Protein 1NG6 (pdb70)

Radius of gyration: 17.55 Å; Cα contacts (8 Å, |Δi|>4): 134; chains: 1; bounding box: 52×38×40 Å

Organism: Bacillus subtilis (strain 168) (NCBI:txid224308)

Secondary structure (DSSP, 8-state):
--HHHHHHHHHHHHHHTT-HHHHHHHHHHHHHHHHHHHHTTSS---HHHHHHHHHHHHHHHHHHHHHHHHHT-HHHHHHHHHHHHHHGGGSPPPPPHHHHHHHHHHHHHHTT--SGGGHHHHHHHHHHHHTTTS-HHHHHHHHHHH--

Nearest PDB structures (foldseek):
  1ng6-assembly1_A  TM=1.007E+00  e=1.333E-20  Bacillus subtilis
  8xjg-assembly1_A  TM=6.467E-01  e=3.687E-09  Vibrio parahaemolyticus
  8xje-assembly1_A  TM=7.360E-01  e=7.568E-08  Campylobacter jejuni
  8xje-assembly3_C  TM=7.865E-01  e=1.072E-06  Campylobacter jejuni
  8xje-assembly4_D  TM=7.439E-01  e=1.920E-06  Campylobacter jejuni

InterPro domains:
  IPR003789 Aspartyl/glutamyl-tRNA amidotransferase subunit B-like [SSF89095] (1-147)
  IPR019004 Uncharacterised protein YqeY/Aim41 [PF09424] (5-147)
  IPR019004 Uncharacterised protein YqeY/Aim41 [PTHR28055] (1-148)
  IPR023168 Aspartyl/glutamyl-tRNA(Asn/Gln) amidotransferase, C-terminal, domain 2 [G3DSA:1.10.10.410] (92-148)
  IPR042184 YqeY/Aim41, N-terminal domain [G3DSA:1.10.1510.10] (1-91)

Foldseek 3Di:
DDPLVVLVVVLVVCVVVVVVLLNVLSVVLSVQQVVVCVVVVHDGDDVLVSLQSLQVSLVVLVVVLVVVVVVVVVVVNVSSVVSNVNSVVSFDAADDLVRLLVLLVVLCVVVVAAACVCLVVSCVRRCVVCRSRHHPVSNSVSNNVRHD

Structure (mmCIF, N/CA/C/O backbone):
data_1NG6
#
_entry.id   1NG6
#
_cell.length_a   35.463
_cell.length_b   45.820
_cell.length_c   44.361
_cell.angle_alpha   90.00
_cell.angle_beta   101.85
_cell.angle_gamma   90.00
#
_symmetry.space_group_name_H-M   'P 1 21 1'
#
loop_
_entity.id
_entity.type
_entity.pdbx_description
1 polymer 'Hypothetical protein yqeY'
2 water water
#
loop_
_atom_site.group_PDB
_atom_site.id
_atom_site.type_symbol
_atom_site.label_atom_id
_atom_site.label_alt_id
_atom_site.label_comp_id
_atom_site.label_asym_id
_atom_site.label_entity_id
_atom_site.label_seq_id
_atom_site.pdbx_PDB_ins_code
_atom_site.Cartn_x
_atom_site.Cartn_y
_atom_site.Cartn_z
_atom_site.occupancy
_atom_site.B_iso_or_equiv
_atom_site.auth_seq_id
_atom_site.auth_comp_id
_atom_site.auth_asym_id
_atom_site.auth_atom_id
_atom_site.pdbx_PDB_model_num
ATOM 1 N N . MET A 1 1 ? 15.141 9.887 -2.574 1.00 19.72 1 MET A N 1
ATOM 2 C CA . MET A 1 1 ? 14.987 10.848 -1.443 1.00 19.34 1 MET A CA 1
ATOM 3 C C . MET A 1 1 ? 16.185 10.754 -0.489 1.00 16.91 1 MET A C 1
ATOM 4 O O . MET A 1 1 ? 16.551 9.663 -0.052 1.00 16.30 1 MET A O 1
ATOM 9 N N . SER A 1 2 ? 16.795 11.899 -0.183 1.00 15.88 2 SER A N 1
ATOM 10 C CA . SER A 1 2 ? 17.957 11.943 0.707 1.00 14.23 2 SER A CA 1
ATOM 11 C C . SER A 1 2 ? 17.560 11.652 2.154 1.00 13.68 2 SER A C 1
ATOM 12 O O . SER A 1 2 ? 16.377 11.666 2.495 1.00 12.42 2 SER A O 1
ATOM 15 N N . LEU A 1 3 ? 18.552 11.388 3.001 1.00 12.90 3 LEU A N 1
ATOM 16 C CA . LEU A 1 3 ? 18.294 11.101 4.411 1.00 11.17 3 LEU A CA 1
ATOM 17 C C . LEU A 1 3 ? 17.578 12.278 5.083 1.00 11.34 3 LEU A C 1
ATOM 18 O O . LEU A 1 3 ? 16.622 12.084 5.838 1.00 11.12 3 LEU A O 1
ATOM 23 N N . LEU A 1 4 ? 18.033 13.495 4.798 1.00 11.14 4 LEU A N 1
ATOM 24 C CA . LEU A 1 4 ? 17.420 14.685 5.374 1.00 10.77 4 LEU A CA 1
ATOM 25 C C . LEU A 1 4 ? 15.991 14.881 4.866 1.00 12.48 4 LEU A C 1
ATOM 26 O O . LEU A 1 4 ? 15.114 15.284 5.626 1.00 10.73 4 LEU A O 1
ATOM 31 N N . GLU A 1 5 ? 15.749 14.591 3.589 1.00 12.65 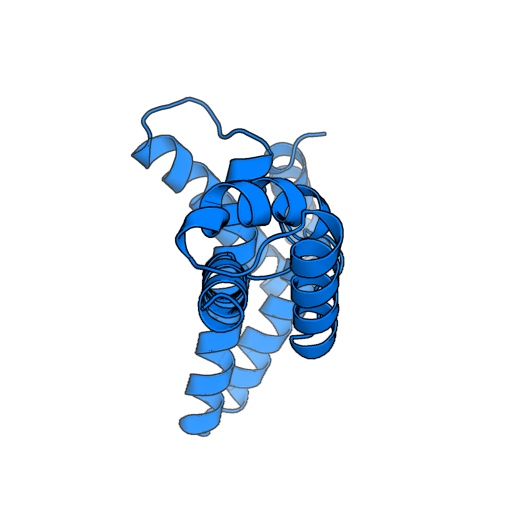5 GLU A N 1
ATOM 32 C CA . GLU A 1 5 ? 14.398 14.733 3.046 1.00 14.74 5 GLU A CA 1
ATOM 33 C C . GLU A 1 5 ? 13.499 13.705 3.723 1.00 14.23 5 GLU A C 1
ATOM 34 O O . GLU A 1 5 ? 12.338 13.978 4.021 1.00 14.60 5 GLU A O 1
ATOM 40 N N . ARG A 1 6 ? 14.053 12.523 3.973 1.00 13.77 6 ARG A N 1
ATOM 41 C CA . ARG A 1 6 ? 13.325 11.438 4.629 1.00 13.48 6 ARG A CA 1
ATOM 42 C C . ARG A 1 6 ? 12.954 11.821 6.067 1.00 11.98 6 ARG A C 1
ATOM 43 O O . ARG A 1 6 ? 11.815 11.638 6.498 1.00 10.76 6 ARG A O 1
ATOM 51 N N . LEU A 1 7 ? 13.927 12.354 6.802 1.00 10.18 7 LEU A N 1
ATOM 52 C CA . LEU A 1 7 ? 13.706 12.774 8.181 1.00 10.14 7 LEU A CA 1
ATOM 53 C C . LEU A 1 7 ? 12.681 13.906 8.243 1.00 10.78 7 LEU A C 1
ATOM 54 O O . LEU A 1 7 ? 11.817 13.909 9.117 1.00 11.78 7 LEU A O 1
ATOM 59 N N . ASN A 1 8 ? 12.770 14.866 7.321 1.00 10.73 8 ASN A N 1
ATOM 60 C CA . ASN A 1 8 ? 11.806 15.968 7.313 1.00 12.61 8 ASN A CA 1
ATOM 61 C C . ASN A 1 8 ? 10.397 15.442 7.051 1.00 12.65 8 ASN A C 1
ATOM 62 O O . ASN A 1 8 ? 9.427 15.879 7.684 1.00 11.79 8 ASN A O 1
ATOM 67 N N . GLN A 1 9 ? 10.286 14.500 6.118 1.00 12.76 9 GLN A N 1
ATOM 68 C CA . GLN A 1 9 ? 8.993 13.913 5.792 1.00 13.88 9 GLN A CA 1
ATOM 69 C C . GLN A 1 9 ? 8.427 13.186 7.007 1.00 13.16 9 GLN A C 1
ATOM 70 O O . GLN A 1 9 ? 7.240 13.306 7.321 1.00 13.13 9 GLN A O 1
ATOM 76 N N . ASP A 1 10 ? 9.278 12.428 7.692 1.00 12.20 10 ASP A N 1
ATOM 77 C CA . ASP A 1 10 ? 8.836 11.695 8.866 1.00 12.49 10 ASP A CA 1
ATOM 78 C C . ASP A 1 10 ? 8.471 12.633 10.017 1.00 13.06 10 ASP A C 1
ATOM 79 O O . ASP A 1 10 ? 7.546 12.346 10.782 1.00 13.10 10 ASP A O 1
ATOM 84 N N . MET A 1 11 ? 9.187 13.751 10.140 1.00 11.84 11 MET A N 1
ATOM 85 C CA . MET A 1 11 ? 8.881 14.726 11.188 1.00 12.05 11 MET A CA 1
ATOM 86 C C . MET A 1 11 ? 7.405 15.124 11.045 1.00 11.90 11 MET A C 1
ATOM 87 O O . MET A 1 11 ? 6.656 15.139 12.023 1.00 10.94 11 MET A O 1
ATOM 92 N N . LYS A 1 12 ? 6.992 15.435 9.820 1.00 12.31 12 LYS A N 1
ATOM 93 C CA . LYS A 1 12 ? 5.608 15.824 9.567 1.00 13.18 12 LYS A CA 1
ATOM 94 C C . LYS A 1 12 ? 4.637 14.686 9.858 1.00 14.39 12 LYS A C 1
ATOM 95 O O . LYS A 1 12 ? 3.575 14.898 10.458 1.00 15.10 12 LYS A O 1
ATOM 101 N N . LEU A 1 13 ? 4.998 13.479 9.436 1.00 12.49 13 LEU A N 1
ATOM 102 C CA . LEU A 1 13 ? 4.149 12.320 9.654 1.00 14.69 13 LEU A CA 1
ATOM 103 C C . LEU A 1 13 ? 3.923 12.059 11.143 1.00 15.16 13 LEU A C 1
ATOM 104 O O . LEU A 1 13 ? 2.800 11.795 11.572 1.00 15.49 13 LEU A O 1
ATOM 109 N N . TYR A 1 14 ? 4.987 12.137 11.935 1.00 14.45 14 TYR A N 1
ATOM 110 C CA . TYR A 1 14 ? 4.864 11.887 13.361 1.00 15.65 14 TYR A CA 1
ATOM 111 C C . TYR A 1 14 ? 4.197 13.031 14.116 1.00 16.00 14 TYR A C 1
ATOM 112 O O . TYR A 1 14 ? 3.660 12.832 15.206 1.00 16.35 14 TYR A O 1
ATOM 121 N N . MET A 1 15 ? 4.228 14.227 13.539 1.00 14.46 15 MET A N 1
ATOM 122 C CA . MET A 1 15 ? 3.568 15.373 14.155 1.00 15.07 15 MET A CA 1
ATOM 123 C C . MET A 1 15 ? 2.067 15.167 13.925 1.00 16.81 15 MET A C 1
ATOM 124 O O . MET A 1 15 ? 1.242 15.402 14.811 1.00 17.21 15 MET A O 1
ATOM 129 N N . LYS A 1 16 ? 1.731 14.711 12.720 1.00 17.72 16 LYS A N 1
ATOM 130 C CA . LYS A 1 16 ? 0.344 14.468 12.333 1.00 19.70 16 LYS A CA 1
ATOM 131 C C . LYS A 1 16 ? -0.255 13.288 13.082 1.00 19.85 16 LYS A C 1
ATOM 132 O O . 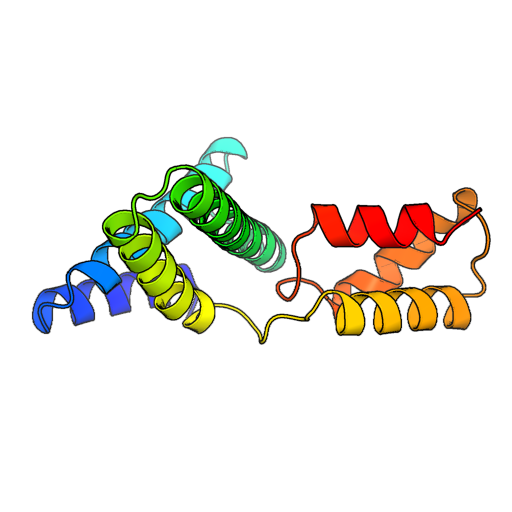LYS A 1 16 ? -1.368 13.382 13.610 1.00 20.18 16 LYS A O 1
ATOM 138 N N . ASN A 1 17 ? 0.479 12.177 13.125 1.00 18.97 17 ASN A N 1
ATOM 139 C CA . ASN A 1 17 ? -0.004 10.975 13.805 1.00 19.56 17 ASN A CA 1
ATOM 140 C C . ASN A 1 17 ? 0.276 10.958 15.302 1.00 19.00 17 ASN A C 1
ATOM 141 O O . ASN A 1 17 ? 0.054 9.950 15.973 1.00 18.87 17 ASN A O 1
ATOM 146 N N . ARG A 1 18 ? 0.770 12.079 15.815 1.00 18.95 18 ARG A N 1
ATOM 147 C CA . ARG A 1 18 ? 1.048 12.227 17.238 1.00 20.70 18 ARG A CA 1
ATOM 148 C C . ARG A 1 18 ? 1.965 11.165 17.848 1.00 21.91 18 ARG 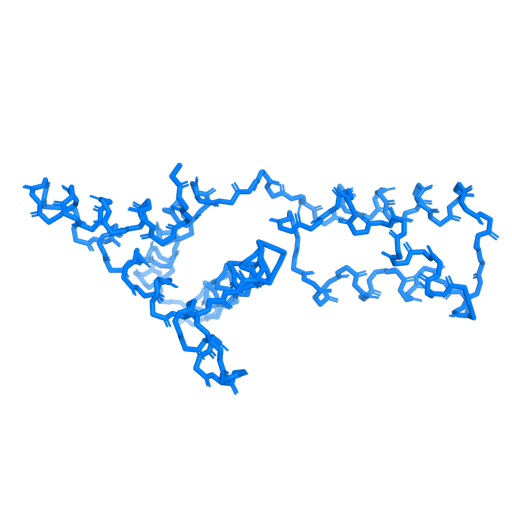A C 1
ATOM 149 O O . ARG A 1 18 ? 1.647 10.575 18.884 1.00 21.62 18 ARG A O 1
ATOM 157 N N . GLU A 1 19 ? 3.102 10.931 17.200 1.00 21.36 19 GLU A N 1
ATOM 158 C CA . GLU A 1 19 ? 4.089 9.970 17.687 1.00 20.46 19 GLU A CA 1
ATOM 159 C C . GLU A 1 19 ? 5.222 10.807 18.281 1.00 18.95 19 GLU A C 1
ATOM 160 O O . GLU A 1 19 ? 6.256 11.011 17.644 1.00 17.49 19 GLU A O 1
ATOM 166 N N . LYS A 1 20 ? 5.013 11.297 19.499 1.00 18.06 20 LYS A N 1
ATOM 167 C CA . LYS A 1 20 ? 5.991 12.144 20.176 1.00 19.48 20 LYS A CA 1
ATOM 168 C C . LYS A 1 20 ? 7.399 11.556 20.308 1.00 18.83 20 LYS A C 1
ATOM 169 O O . LYS A 1 20 ? 8.380 12.232 19.995 1.00 17.40 20 LYS A O 1
ATOM 175 N N . ASP A 1 21 ? 7.508 10.312 20.767 1.00 18.09 21 ASP A N 1
ATOM 176 C CA . ASP A 1 21 ? 8.824 9.687 20.925 1.00 18.24 21 ASP A CA 1
ATOM 177 C C . ASP A 1 21 ? 9.560 9.599 19.594 1.00 17.48 21 ASP A C 1
ATOM 178 O O . ASP A 1 21 ? 10.772 9.842 19.524 1.00 15.26 21 ASP A O 1
ATOM 183 N N . LYS A 1 22 ? 8.828 9.242 18.540 1.00 16.41 22 LYS A N 1
ATOM 184 C CA . LYS A 1 22 ? 9.421 9.116 17.213 1.00 15.41 22 LYS A CA 1
ATOM 185 C C . LYS A 1 22 ? 9.876 10.466 16.691 1.00 14.24 22 LYS A C 1
ATOM 186 O O . LYS A 1 22 ? 10.957 10.591 16.118 1.00 13.51 22 LYS A O 1
ATOM 192 N N . LEU A 1 23 ? 9.039 11.477 16.894 1.00 14.00 23 LEU A N 1
ATOM 193 C CA . LEU A 1 23 ? 9.347 12.829 16.452 1.00 12.94 23 LEU A CA 1
ATOM 194 C C . LEU A 1 23 ? 10.630 13.359 17.095 1.00 12.28 23 LEU A C 1
ATOM 195 O O . LEU A 1 23 ? 11.481 13.932 16.418 1.00 11.56 23 LEU A O 1
ATOM 200 N N . THR A 1 24 ? 10.769 13.167 18.403 1.00 12.01 24 THR A N 1
ATOM 201 C CA . THR A 1 24 ? 11.952 13.643 19.103 1.00 12.24 24 THR A CA 1
ATOM 202 C C . THR A 1 24 ? 13.226 13.026 18.529 1.00 11.76 24 THR A C 1
ATOM 203 O O . THR A 1 24 ? 14.177 13.735 18.214 1.00 11.13 24 THR A O 1
ATOM 207 N N . VAL A 1 25 ? 13.248 11.706 18.395 1.00 11.99 25 VAL A N 1
ATOM 208 C CA . VAL A 1 25 ? 14.421 11.036 17.850 1.00 12.06 25 VAL A CA 1
ATOM 209 C C . VAL A 1 25 ? 14.736 11.577 16.454 1.00 11.43 25 VAL A C 1
ATOM 210 O O . VAL A 1 25 ? 15.878 11.940 16.166 1.00 11.23 25 VAL A O 1
ATOM 214 N N . VAL A 1 26 ? 13.723 11.646 15.595 1.00 11.38 26 VAL A N 1
ATOM 215 C CA . VAL A 1 26 ? 13.922 12.125 14.231 1.00 12.71 26 VAL A CA 1
ATOM 216 C C . VAL A 1 26 ? 14.507 13.538 14.147 1.00 12.48 26 VAL A C 1
ATOM 217 O O . VAL A 1 26 ? 15.437 13.776 13.375 1.00 11.48 26 VAL A O 1
ATOM 221 N N . ARG A 1 27 ? 13.997 14.481 14.934 1.00 12.76 27 ARG A N 1
ATOM 222 C CA . ARG A 1 27 ? 14.550 15.825 14.833 1.00 12.45 27 ARG A CA 1
ATOM 223 C C . ARG A 1 27 ? 15.919 15.942 15.496 1.00 12.56 27 ARG A C 1
ATOM 224 O O . ARG A 1 27 ? 16.736 16.769 15.097 1.00 11.59 27 ARG A O 1
ATOM 232 N N . MET A 1 28 ? 16.183 15.099 16.488 1.00 11.97 28 MET A N 1
ATOM 233 C CA . MET A 1 28 ? 17.476 15.113 17.158 1.00 13.43 28 MET A CA 1
ATOM 234 C C . MET A 1 28 ? 18.545 14.614 16.189 1.00 12.33 28 MET A C 1
ATOM 235 O O . MET A 1 28 ? 19.628 15.192 16.086 1.00 12.33 28 MET A O 1
ATOM 240 N N . VAL A 1 29 ? 18.233 13.535 15.480 1.00 11.01 29 VAL A N 1
ATOM 241 C CA . VAL A 1 29 ? 19.152 12.968 14.505 1.00 11.94 29 VAL A CA 1
ATOM 242 C C . VAL A 1 29 ? 19.374 13.968 13.373 1.00 10.93 29 VAL A C 1
ATOM 243 O O . VAL A 1 29 ? 20.501 14.169 12.921 1.00 10.66 29 VAL A O 1
ATOM 247 N N . LYS A 1 30 ? 18.297 14.593 12.910 1.00 9.77 30 LYS A N 1
ATOM 248 C CA . LYS A 1 30 ? 18.417 15.580 11.849 1.00 9.62 30 LYS A CA 1
ATOM 249 C C . LYS A 1 30 ? 19.382 16.690 12.286 1.00 9.51 30 LYS A C 1
ATOM 250 O O . LYS A 1 30 ? 20.279 17.087 11.536 1.00 9.37 30 LYS A O 1
ATOM 256 N N . ALA A 1 31 ? 19.200 17.186 13.508 1.00 10.18 31 ALA A N 1
ATOM 257 C CA . ALA A 1 31 ? 20.057 18.243 14.026 1.00 9.20 31 ALA A CA 1
ATOM 258 C C . ALA A 1 31 ? 21.521 17.813 14.052 1.00 9.51 31 ALA A C 1
ATOM 259 O O . ALA A 1 31 ? 22.406 18.602 13.732 1.00 10.17 31 ALA A O 1
ATOM 261 N N . SER A 1 32 ? 21.781 16.564 14.429 1.00 9.24 32 SER A N 1
ATOM 262 C CA . SER A 1 32 ? 23.159 16.078 14.479 1.00 9.73 32 SER A CA 1
ATOM 263 C C . SER A 1 32 ? 23.787 16.069 13.096 1.00 9.30 32 SER A C 1
ATOM 264 O O . SER A 1 32 ? 24.968 16.379 12.939 1.00 9.29 32 SER A O 1
ATOM 267 N N . LEU A 1 33 ? 22.993 15.710 12.094 1.00 9.11 33 LEU A N 1
ATOM 268 C CA . LEU A 1 33 ? 23.490 15.682 10.732 1.00 9.87 33 LEU A CA 1
ATOM 269 C C . LEU A 1 33 ? 23.802 17.106 10.274 1.00 10.44 33 LEU A C 1
ATOM 270 O O . LEU A 1 33 ? 24.820 17.354 9.618 1.00 9.49 33 LEU A O 1
ATOM 275 N N . GLN A 1 34 ? 22.930 18.046 10.633 1.00 9.86 34 GLN A N 1
ATOM 276 C CA . GLN A 1 34 ? 23.130 19.442 10.254 1.00 9.91 34 GLN A CA 1
ATOM 277 C C . GLN A 1 34 ? 24.320 20.051 10.986 1.00 10.38 34 GLN A C 1
ATOM 278 O O . GLN A 1 34 ? 25.075 20.838 10.409 1.00 10.30 34 GLN A O 1
ATOM 284 N N . ASN A 1 35 ? 24.482 19.691 12.258 1.00 10.62 35 ASN A N 1
ATOM 285 C CA . ASN A 1 35 ? 25.582 20.223 13.059 1.00 11.44 35 ASN A CA 1
ATOM 286 C C . ASN A 1 35 ? 26.932 19.726 12.560 1.00 10.47 35 ASN A C 1
ATOM 287 O O . ASN A 1 35 ? 27.925 20.449 12.614 1.00 11.36 35 ASN A O 1
ATOM 292 N N . GLU A 1 36 ? 26.977 18.492 12.072 1.00 9.93 36 GLU A N 1
ATOM 293 C CA . GLU A 1 36 ? 28.236 17.949 11.570 1.00 10.70 36 GLU A CA 1
ATOM 294 C C . GLU A 1 36 ? 28.663 18.709 10.312 1.00 10.16 36 GLU A C 1
ATOM 295 O O . GLU A 1 36 ? 29.839 19.010 10.133 1.00 10.13 36 GLU A O 1
ATOM 301 N N . ALA A 1 37 ? 27.702 19.033 9.450 1.00 9.98 37 ALA A N 1
ATOM 302 C CA . ALA A 1 37 ? 27.996 19.775 8.225 1.00 9.57 37 ALA A CA 1
ATOM 303 C C . ALA A 1 37 ? 28.430 21.203 8.579 1.00 8.93 37 ALA A C 1
ATOM 304 O O . ALA A 1 37 ? 29.294 21.774 7.925 1.00 9.46 37 ALA A O 1
ATOM 306 N N . ILE A 1 38 ? 27.821 21.776 9.612 1.00 9.27 38 ILE A N 1
ATOM 307 C CA . ILE A 1 38 ? 28.181 23.124 10.051 1.00 10.10 38 ILE A CA 1
ATOM 308 C C . ILE A 1 38 ? 29.625 23.102 10.569 1.00 9.82 38 ILE A C 1
ATOM 309 O O . ILE A 1 38 ? 30.426 23.987 10.255 1.00 10.63 38 ILE A O 1
ATOM 314 N N . LYS A 1 39 ? 29.951 22.076 11.352 1.00 8.61 39 LYS A N 1
ATOM 315 C CA . LYS A 1 39 ? 31.293 21.916 11.903 1.00 10.44 39 LYS A CA 1
ATOM 316 C C . LYS A 1 39 ? 32.331 21.918 10.775 1.00 10.80 39 LYS A C 1
ATOM 317 O O . LYS A 1 39 ? 33.378 22.573 10.864 1.00 10.90 39 LYS A O 1
ATOM 323 N N . LEU A 1 40 ? 32.021 21.183 9.710 1.00 10.76 40 LEU A N 1
ATOM 324 C CA . LEU A 1 40 ? 32.896 21.061 8.555 1.00 11.26 40 LEU A CA 1
ATOM 325 C C . LEU A 1 40 ? 32.722 22.204 7.565 1.00 12.92 40 LEU A C 1
ATOM 326 O O . LEU A 1 40 ? 33.352 22.225 6.509 1.00 13.74 40 LEU A O 1
ATOM 331 N N . LYS A 1 41 ? 31.862 23.150 7.914 1.00 14.29 41 LYS A N 1
ATOM 332 C CA . LYS A 1 41 ? 31.589 24.301 7.063 1.00 18.96 41 LYS A CA 1
ATOM 333 C C . LYS A 1 41 ? 31.276 23.944 5.614 1.00 20.03 41 LYS A C 1
ATOM 334 O O . LYS A 1 41 ? 31.948 24.406 4.691 1.00 21.27 41 LYS A O 1
ATOM 340 N N . LYS A 1 42 ? 30.262 23.107 5.419 1.00 19.51 42 LYS A N 1
ATOM 341 C CA . LYS A 1 42 ? 29.833 22.735 4.074 1.00 18.71 42 LYS A CA 1
ATOM 342 C C . LYS A 1 42 ? 28.327 22.514 4.043 1.00 18.37 42 LYS A C 1
ATOM 343 O O . LYS A 1 42 ? 27.707 22.314 5.084 1.00 16.89 42 LYS A O 1
ATOM 349 N N . ASP A 1 43 ? 27.747 22.568 2.847 1.00 20.54 43 ASP A N 1
ATOM 350 C CA . ASP A 1 43 ? 26.303 22.424 2.661 1.00 22.24 43 ASP A CA 1
ATOM 351 C C . ASP A 1 43 ? 25.677 21.145 3.182 1.00 20.60 43 ASP A C 1
ATOM 352 O O . ASP A 1 43 ? 24.604 21.172 3.779 1.00 21.65 43 ASP A O 1
ATOM 357 N N . SER A 1 44 ? 26.336 20.022 2.942 1.00 18.96 44 SER A N 1
ATOM 358 C CA . SER A 1 44 ? 25.820 18.741 3.396 1.00 17.57 44 SER A CA 1
ATOM 359 C C . SER A 1 44 ? 26.966 17.749 3.572 1.00 15.49 44 SER A C 1
ATOM 360 O O . SER A 1 44 ? 28.128 18.091 3.376 1.00 15.38 44 SER A O 1
ATOM 363 N N . LEU A 1 45 ? 26.634 16.521 3.946 1.00 13.10 45 LEU A N 1
ATOM 364 C CA . LEU A 1 45 ? 27.649 15.496 4.158 1.00 11.83 45 LEU A CA 1
ATOM 365 C C . LEU A 1 45 ? 27.614 14.457 3.048 1.00 9.87 45 LEU A C 1
ATOM 366 O O . LEU A 1 45 ? 26.629 14.355 2.314 1.00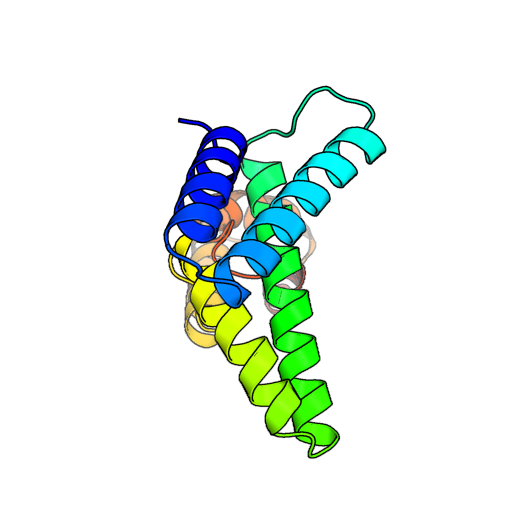 10.84 45 LEU A O 1
ATOM 371 N N . THR A 1 46 ? 28.696 13.695 2.913 1.00 8.37 46 THR A N 1
ATOM 372 C CA . THR A 1 46 ? 28.721 12.622 1.934 1.00 8.41 46 THR A CA 1
ATOM 373 C C . THR A 1 46 ? 27.839 11.566 2.610 1.00 9.62 46 THR A C 1
ATOM 374 O O . THR A 1 46 ? 27.598 11.624 3.822 1.00 8.83 46 THR A O 1
ATOM 378 N N . GLU A 1 47 ? 27.367 10.591 1.847 1.00 11.56 47 GLU A N 1
ATOM 379 C CA . GLU A 1 47 ? 26.502 9.582 2.422 1.00 11.44 47 GLU A CA 1
ATOM 380 C C . GLU A 1 47 ? 27.228 8.715 3.452 1.00 11.92 47 GLU A C 1
ATOM 381 O O . GLU A 1 47 ? 26.607 8.232 4.405 1.00 11.93 47 GLU A O 1
ATOM 387 N N . ASP A 1 48 ? 28.540 8.547 3.292 1.00 11.20 48 ASP A N 1
ATOM 388 C CA . ASP A 1 48 ? 29.328 7.781 4.257 1.00 11.71 48 ASP A CA 1
ATOM 389 C C . ASP A 1 48 ? 29.475 8.608 5.542 1.00 10.84 48 ASP A C 1
ATOM 390 O O . ASP A 1 48 ? 29.474 8.066 6.647 1.00 10.49 48 ASP A O 1
ATOM 395 N N . GLU A 1 49 ? 29.602 9.923 5.406 1.00 10.16 49 GLU A N 1
ATOM 396 C CA . GLU A 1 49 ? 29.711 10.767 6.595 1.00 9.87 49 GLU A CA 1
ATOM 397 C C . GLU A 1 49 ? 28.397 10.724 7.370 1.00 9.91 49 GLU A C 1
ATOM 398 O O . GLU A 1 49 ? 28.390 10.790 8.603 1.00 9.94 49 GLU A O 1
ATOM 404 N N . GLU A 1 50 ? 27.282 10.599 6.654 1.00 8.03 50 GLU A N 1
ATOM 405 C CA . GLU A 1 50 ? 25.988 10.529 7.313 1.00 8.41 50 GLU A CA 1
ATOM 406 C C . GLU A 1 50 ? 25.906 9.234 8.110 1.00 9.16 50 GLU A C 1
ATOM 407 O O . GLU A 1 50 ? 25.402 9.219 9.232 1.00 10.24 50 GLU A O 1
ATOM 413 N N . LEU A 1 51 ? 26.404 8.147 7.529 1.00 9.26 51 LEU A N 1
ATOM 414 C CA . LEU A 1 51 ? 26.394 6.856 8.213 1.00 11.14 51 LEU A CA 1
ATOM 415 C C . LEU A 1 51 ? 27.172 6.928 9.525 1.00 11.83 51 LEU A C 1
ATOM 416 O O . LEU A 1 51 ? 26.771 6.332 10.523 1.00 11.25 51 LEU A O 1
ATOM 421 N N . THR A 1 52 ? 28.286 7.655 9.521 1.00 10.11 52 THR A N 1
ATOM 422 C CA . THR A 1 52 ? 29.104 7.795 10.722 1.00 10.72 52 THR A CA 1
ATOM 423 C C . THR A 1 52 ? 28.317 8.519 11.814 1.00 9.88 52 THR A C 1
ATOM 424 O O . THR A 1 52 ? 28.359 8.139 12.988 1.00 10.05 52 THR A O 1
ATOM 428 N N . VAL A 1 53 ? 27.593 9.560 11.422 1.00 8.86 53 VAL A N 1
ATOM 429 C CA . VAL A 1 53 ? 26.786 10.312 12.371 1.00 8.16 53 VAL A CA 1
ATOM 430 C C . VAL A 1 53 ? 25.673 9.421 12.923 1.00 7.98 53 VAL A C 1
ATOM 431 O O . VAL A 1 53 ? 25.452 9.370 14.134 1.00 8.82 53 VAL A O 1
ATOM 435 N N . LEU A 1 54 ? 24.979 8.703 12.047 1.00 6.97 54 LEU A N 1
ATOM 436 C CA . LEU A 1 54 ? 23.909 7.834 12.513 1.00 6.48 54 LEU A CA 1
ATOM 437 C C . LEU A 1 54 ? 24.442 6.783 13.491 1.00 7.34 54 LEU A C 1
ATOM 438 O O . LEU A 1 54 ? 23.825 6.516 14.523 1.00 7.53 54 LEU A O 1
ATOM 443 N N . SER A 1 55 ? 25.588 6.187 13.171 1.00 8.12 55 SER A N 1
ATOM 444 C CA . SER A 1 55 ? 26.171 5.173 14.046 1.00 8.89 55 SER A CA 1
ATOM 445 C C . SER A 1 55 ? 26.555 5.770 15.395 1.00 8.94 55 SER A C 1
ATOM 446 O O . SER A 1 55 ? 26.461 5.107 16.431 1.00 9.16 55 SER A O 1
ATOM 449 N N . ARG A 1 56 ? 26.993 7.022 15.380 1.00 8.90 56 ARG A N 1
ATOM 450 C CA . ARG A 1 56 ? 27.379 7.705 16.605 1.00 9.97 56 ARG A CA 1
ATOM 451 C C . ARG A 1 56 ? 26.130 7.965 17.455 1.00 9.02 56 ARG A C 1
ATOM 452 O O . ARG A 1 56 ? 26.156 7.782 18.668 1.00 10.49 56 ARG A O 1
ATOM 460 N N . GLU A 1 57 ? 25.040 8.386 16.819 1.00 7.64 57 GLU A N 1
ATOM 461 C CA . GLU A 1 57 ? 23.789 8.633 17.532 1.00 6.98 57 GLU A CA 1
ATOM 462 C C . GLU A 1 57 ? 23.298 7.337 18.176 1.00 7.47 57 GLU A C 1
ATOM 463 O O . GLU A 1 57 ? 22.762 7.350 19.285 1.00 7.44 57 GLU A O 1
ATOM 469 N N . LEU A 1 58 ? 23.472 6.221 17.468 1.00 6.32 58 LEU A N 1
ATOM 470 C CA . LEU A 1 58 ? 23.045 4.931 17.981 1.00 6.62 58 LEU A CA 1
ATOM 471 C C . LEU A 1 58 ? 23.898 4.531 19.183 1.00 7.49 58 LEU A C 1
ATOM 472 O O . LEU A 1 58 ? 23.371 4.078 20.202 1.00 7.26 58 LEU A O 1
ATOM 477 N N . LYS A 1 59 ? 25.212 4.701 19.066 1.00 6.32 59 LYS A N 1
ATOM 478 C CA . LYS A 1 59 ? 26.108 4.334 20.155 1.00 8.37 59 LYS A CA 1
ATOM 479 C C . LYS A 1 59 ? 25.847 5.168 21.404 1.00 8.57 59 LYS A C 1
ATOM 480 O O . LYS A 1 59 ? 25.842 4.643 22.515 1.00 8.88 59 LYS A O 1
ATOM 486 N N . GLN A 1 60 ? 25.634 6.468 21.223 1.00 7.92 60 GLN A N 1
ATOM 487 C CA . GLN A 1 60 ? 25.377 7.349 22.355 1.00 8.78 60 GLN A CA 1
ATOM 488 C C . GLN A 1 60 ? 24.194 6.821 23.145 1.00 8.41 60 GLN A C 1
ATOM 489 O O . GLN A 1 60 ? 24.213 6.812 24.380 1.00 8.41 60 GLN A O 1
ATOM 495 N N . ARG A 1 61 ? 23.162 6.376 22.434 1.00 7.85 61 ARG A N 1
ATOM 496 C CA . ARG A 1 61 ? 21.974 5.851 23.096 1.00 7.13 61 ARG A CA 1
ATOM 497 C C . ARG A 1 61 ? 22.234 4.486 23.740 1.00 7.53 61 ARG A C 1
ATOM 498 O O . ARG A 1 61 ? 21.763 4.227 24.841 1.00 7.84 61 ARG A O 1
ATOM 506 N N . LYS A 1 62 ? 22.985 3.614 23.074 1.00 7.14 62 LYS A N 1
ATOM 507 C CA . LYS A 1 62 ? 23.289 2.313 23.667 1.00 8.99 62 LYS A CA 1
ATOM 508 C C . LYS A 1 62 ? 24.066 2.538 24.966 1.00 9.16 62 LYS A C 1
ATOM 509 O O . LYS A 1 62 ? 23.824 1.869 25.975 1.00 9.02 62 LYS A O 1
ATOM 515 N N . ASP A 1 63 ? 24.991 3.494 24.951 1.00 8.20 63 ASP A N 1
ATOM 516 C CA . ASP A 1 63 ? 25.771 3.787 26.147 1.00 8.48 63 ASP A CA 1
ATOM 517 C C . ASP A 1 63 ? 24.878 4.333 27.255 1.00 9.16 63 ASP A C 1
ATOM 518 O O . ASP A 1 63 ? 25.041 3.968 28.421 1.00 9.37 63 ASP A O 1
ATOM 523 N N . SER A 1 64 ? 23.930 5.195 26.896 1.00 7.45 64 SER A N 1
ATOM 524 C CA . SER A 1 64 ? 23.020 5.775 27.886 1.00 8.68 64 SER A CA 1
ATOM 525 C C . SER A 1 64 ? 22.125 4.720 28.526 1.00 9.21 64 SER A C 1
ATOM 526 O O . SER A 1 64 ? 21.870 4.759 29.729 1.00 9.20 64 SER A O 1
ATOM 529 N N . LEU A 1 65 ? 21.634 3.786 27.719 1.00 8.54 65 LEU A N 1
ATOM 530 C CA . LEU A 1 65 ? 20.764 2.737 28.232 1.00 8.83 65 LEU A CA 1
ATOM 531 C C . LEU A 1 65 ? 21.491 1.944 29.312 1.00 8.98 65 LEU A C 1
ATOM 532 O O . LEU A 1 65 ? 20.931 1.670 30.367 1.00 9.70 65 LEU A O 1
ATOM 537 N N . GLN A 1 66 ? 22.741 1.577 29.043 1.00 8.62 66 GLN A N 1
ATOM 538 C CA . GLN A 1 66 ? 23.531 0.824 30.011 1.00 7.85 66 GLN A CA 1
ATOM 539 C C . GLN A 1 66 ? 23.739 1.651 31.283 1.00 8.06 66 GLN A C 1
ATOM 540 O O . GLN A 1 66 ? 23.626 1.134 32.394 1.00 8.55 66 GLN A O 1
ATOM 546 N N . GLU A 1 67 ? 24.028 2.937 31.130 1.00 7.32 67 GLU A N 1
ATOM 547 C CA . GLU A 1 67 ? 24.235 3.780 32.302 1.00 7.66 67 GLU A CA 1
ATOM 548 C C . GLU A 1 67 ? 22.961 3.931 33.135 1.00 8.27 67 GLU A C 1
ATOM 549 O O . GLU A 1 67 ? 23.024 3.945 34.369 1.00 10.14 67 GLU A O 1
ATOM 555 N N . PHE A 1 68 ? 21.808 4.045 32.479 1.00 7.33 68 PHE A N 1
ATOM 556 C CA . PHE A 1 68 ? 20.557 4.167 33.220 1.00 7.63 68 PHE A CA 1
ATOM 557 C C . PHE A 1 68 ? 20.218 2.833 33.891 1.00 8.36 68 PHE A C 1
ATOM 558 O O . PHE A 1 68 ? 19.579 2.799 34.948 1.00 8.49 68 PHE A O 1
ATOM 566 N N . SER A 1 69 ? 20.649 1.733 33.278 1.00 8.22 69 SER A N 1
ATOM 567 C CA . SER A 1 69 ? 20.420 0.419 33.860 1.00 8.15 69 SER A CA 1
ATOM 568 C C . SER A 1 69 ? 21.258 0.354 35.138 1.00 9.64 69 SER A C 1
ATOM 569 O O . SER A 1 69 ? 20.781 -0.082 36.194 1.00 10.29 69 SER A O 1
ATOM 572 N N . ASN A 1 70 ? 22.514 0.792 35.040 1.00 9.71 70 ASN A N 1
ATOM 573 C CA . ASN A 1 70 ? 23.395 0.807 36.204 1.00 11.23 70 ASN A CA 1
ATOM 574 C C . ASN A 1 70 ? 22.761 1.650 37.314 1.00 10.17 70 ASN A C 1
ATOM 575 O O . ASN A 1 70 ? 22.830 1.292 38.487 1.00 11.88 70 ASN A O 1
ATOM 580 N N . ALA A 1 71 ? 22.136 2.764 36.935 1.00 10.24 71 ALA A N 1
ATOM 581 C CA . ALA A 1 71 ? 21.512 3.670 37.901 1.00 10.85 71 ALA A CA 1
ATOM 582 C C . ALA A 1 71 ? 20.156 3.190 38.431 1.00 11.04 71 ALA A C 1
ATOM 583 O O . ALA A 1 71 ? 19.594 3.789 39.352 1.00 14.01 71 ALA A O 1
ATOM 585 N N . ASN A 1 72 ? 19.637 2.112 37.852 1.00 11.50 72 ASN A N 1
ATOM 586 C CA . ASN A 1 72 ? 18.345 1.555 38.258 1.00 12.20 72 ASN A CA 1
ATOM 587 C C . ASN A 1 72 ? 17.159 2.478 37.957 1.00 12.66 72 ASN A C 1
ATOM 588 O O . ASN A 1 72 ? 16.167 2.490 38.689 1.00 14.46 72 ASN A O 1
ATOM 593 N N . ARG A 1 73 ? 17.278 3.261 36.889 1.00 10.17 73 ARG A N 1
ATOM 594 C CA . ARG A 1 73 ? 16.193 4.138 36.449 1.00 9.88 73 ARG A CA 1
ATOM 595 C C . ARG A 1 73 ? 15.620 3.405 35.237 1.00 11.02 73 ARG A C 1
ATOM 596 O O . ARG A 1 73 ? 15.938 3.723 34.086 1.00 8.96 73 ARG A O 1
ATOM 604 N N . LEU A 1 74 ? 14.789 2.402 35.504 1.00 10.23 74 LEU A N 1
ATOM 605 C CA . LEU A 1 74 ? 14.201 1.601 34.439 1.00 11.47 74 LEU A CA 1
ATOM 606 C C . LEU A 1 74 ? 13.288 2.396 33.519 1.00 11.02 74 LEU A C 1
ATOM 607 O O . LEU A 1 74 ? 13.121 2.044 32.350 1.00 9.99 74 LEU A O 1
ATOM 612 N N . ASP A 1 75 ? 12.703 3.473 34.034 1.00 10.38 75 ASP A N 1
ATOM 613 C CA . ASP A 1 75 ? 11.842 4.314 33.212 1.00 10.26 75 ASP A CA 1
ATOM 614 C C . ASP A 1 75 ? 12.701 4.966 32.126 1.00 10.02 75 ASP A C 1
ATOM 615 O O . ASP A 1 75 ? 12.271 5.096 30.979 1.00 9.65 75 ASP A O 1
ATOM 620 N N . LEU A 1 76 ? 13.926 5.345 32.483 1.00 9.57 76 LEU A N 1
ATOM 621 C CA . LEU A 1 76 ? 14.834 5.963 31.521 1.00 9.62 76 LEU A CA 1
ATOM 622 C C . LEU A 1 76 ? 15.413 4.903 30.584 1.00 10.02 76 LEU A C 1
ATOM 623 O O . LEU A 1 76 ? 15.652 5.163 29.402 1.00 10.13 76 LEU A O 1
ATOM 628 N N . VAL A 1 77 ? 15.642 3.704 31.114 1.00 10.15 77 VAL A N 1
ATOM 629 C CA . VAL A 1 77 ? 16.132 2.607 30.289 1.00 10.40 77 VAL A CA 1
ATOM 630 C C . VAL A 1 77 ? 15.095 2.366 29.191 1.00 10.34 77 VAL A C 1
ATOM 631 O O . VAL A 1 77 ? 15.434 2.219 28.015 1.00 9.08 77 VAL A O 1
ATOM 635 N N . ASP A 1 78 ? 13.827 2.333 29.592 1.00 9.12 78 ASP A N 1
ATOM 636 C CA . ASP A 1 78 ? 12.742 2.105 28.648 1.00 9.91 78 ASP A CA 1
ATOM 637 C C . ASP A 1 78 ? 12.645 3.217 27.614 1.00 9.32 78 ASP A C 1
ATOM 638 O O . ASP A 1 78 ? 12.370 2.957 26.441 1.00 10.66 78 ASP A O 1
ATOM 643 N N . LYS A 1 79 ? 12.873 4.454 28.043 1.00 9.38 79 LYS A N 1
ATOM 644 C CA . LYS A 1 79 ? 12.816 5.583 27.121 1.00 10.25 79 LYS A CA 1
ATOM 645 C C . LYS A 1 79 ? 13.901 5.475 26.042 1.00 9.49 79 LYS A C 1
ATOM 646 O O . LYS A 1 79 ? 13.633 5.660 24.853 1.00 9.74 79 LYS A O 1
ATOM 652 N N . VAL A 1 80 ? 15.129 5.191 26.468 1.00 9.87 80 VAL A N 1
ATOM 653 C CA . VAL A 1 80 ? 16.242 5.073 25.534 1.00 8.91 80 VAL A CA 1
ATOM 654 C C . VAL A 1 80 ? 16.053 3.857 24.628 1.00 9.90 80 VAL A C 1
ATOM 655 O O . VAL A 1 80 ? 16.408 3.897 23.452 1.00 9.88 80 VAL A O 1
ATOM 659 N N . GLN A 1 81 ? 15.484 2.782 25.165 1.00 9.54 81 GLN A N 1
ATOM 660 C CA . GLN A 1 81 ? 15.243 1.587 24.362 1.00 10.60 81 GLN A CA 1
ATOM 661 C C . GLN A 1 81 ? 14.301 1.944 23.207 1.00 10.90 81 GLN A C 1
ATOM 662 O O . GLN A 1 81 ? 14.514 1.531 22.062 1.00 10.88 81 GLN A O 1
ATOM 668 N N . LYS A 1 82 ? 13.261 2.718 23.510 1.00 11.38 82 LYS A N 1
ATOM 669 C CA . LYS A 1 82 ? 12.299 3.123 22.485 1.00 12.46 82 LYS A CA 1
ATOM 670 C C . LYS A 1 82 ? 12.988 3.951 21.411 1.00 11.31 82 LYS A C 1
ATOM 671 O O . LYS A 1 82 ? 12.653 3.847 20.235 1.00 12.05 82 LYS A O 1
ATOM 677 N N . GLU A 1 83 ? 13.952 4.775 21.818 1.00 9.58 83 GLU A N 1
ATOM 678 C CA . GLU A 1 83 ? 14.699 5.598 20.876 1.00 9.61 83 GLU A CA 1
ATOM 679 C C . G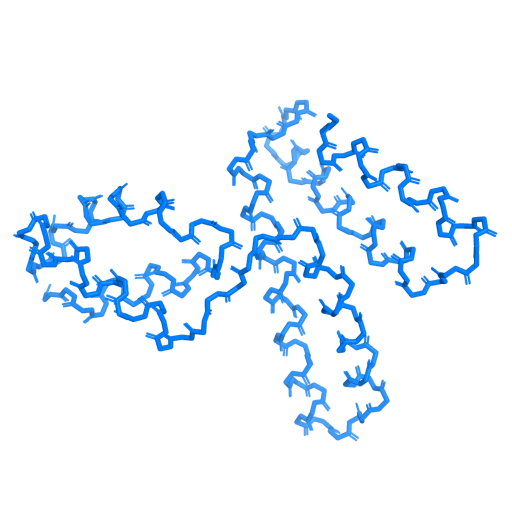LU A 1 83 ? 15.547 4.713 19.960 1.00 9.28 83 GLU A C 1
ATOM 680 O O . GLU A 1 83 ? 15.669 4.984 18.766 1.00 9.52 83 GLU A O 1
ATOM 686 N N . LEU A 1 84 ? 16.138 3.661 20.521 1.00 9.18 84 LEU A N 1
ATOM 687 C CA . LEU A 1 84 ? 16.952 2.747 19.720 1.00 8.80 84 LEU A CA 1
ATOM 688 C C . LEU A 1 84 ? 16.067 2.046 18.685 1.00 9.29 84 LEU A C 1
ATOM 689 O O . LEU A 1 84 ? 16.447 1.913 17.516 1.00 10.99 84 LEU A O 1
ATOM 694 N N . ASP A 1 85 ? 14.890 1.604 19.120 1.00 9.53 85 ASP A N 1
ATOM 695 C CA . ASP A 1 85 ? 13.950 0.924 18.229 1.00 11.98 85 ASP A CA 1
ATOM 696 C C . ASP A 1 85 ? 13.565 1.813 17.042 1.00 11.48 85 ASP A C 1
ATOM 697 O O . ASP A 1 85 ? 13.390 1.339 15.918 1.00 12.22 85 ASP A O 1
ATOM 702 N N . ILE A 1 86 ? 13.433 3.107 17.308 1.00 11.13 86 ILE A N 1
ATOM 703 C CA . ILE A 1 86 ? 13.070 4.078 16.291 1.00 11.55 86 ILE A CA 1
ATOM 704 C C . ILE A 1 86 ? 14.249 4.385 15.371 1.00 11.72 86 ILE A C 1
ATOM 705 O O . ILE A 1 86 ? 14.119 4.369 14.141 1.00 11.61 86 ILE A O 1
ATOM 710 N N . LEU A 1 87 ? 15.409 4.637 15.967 1.00 9.91 87 LEU A N 1
ATOM 711 C CA . LEU A 1 87 ? 16.598 4.960 15.190 1.00 9.26 87 LEU A CA 1
ATOM 712 C C . LEU A 1 87 ? 17.064 3.844 14.249 1.00 9.12 87 LEU A C 1
ATOM 713 O O . LEU A 1 87 ? 17.515 4.116 13.127 1.00 9.39 87 LEU A O 1
ATOM 718 N N . GLU A 1 88 ? 16.954 2.593 14.694 1.00 9.27 88 GLU A N 1
ATOM 719 C CA . GLU A 1 88 ? 17.388 1.457 13.876 1.00 9.53 88 GLU A CA 1
ATOM 720 C C . GLU A 1 88 ? 16.706 1.377 12.511 1.00 9.92 88 GLU A C 1
ATOM 721 O O . GLU A 1 88 ? 17.234 0.775 11.574 1.00 8.85 88 GLU A O 1
ATOM 727 N N . VAL A 1 89 ? 15.535 1.995 12.402 1.00 10.13 89 VAL A N 1
ATOM 728 C CA . VAL A 1 89 ? 14.783 1.998 11.154 1.00 10.68 89 VAL A CA 1
ATOM 729 C C . VAL A 1 89 ? 15.511 2.784 10.054 1.00 10.84 89 VAL A C 1
ATOM 730 O O . VAL A 1 89 ? 15.302 2.548 8.861 1.00 11.13 89 VAL A O 1
ATOM 734 N N . TYR A 1 90 ? 16.378 3.705 10.464 1.00 10.11 90 TYR A N 1
ATOM 735 C CA . TYR A 1 90 ? 17.124 4.545 9.528 1.00 10.46 90 TYR A CA 1
ATOM 736 C C . TYR A 1 90 ? 18.524 4.031 9.204 1.00 11.38 90 TYR A C 1
ATOM 737 O O . TYR A 1 90 ? 19.238 4.633 8.406 1.00 12.73 90 TYR A O 1
ATOM 746 N N . LEU A 1 91 ? 18.916 2.921 9.819 1.00 11.04 91 LEU A N 1
ATOM 747 C CA . LEU A 1 91 ? 20.242 2.353 9.593 1.00 12.07 91 LEU A CA 1
ATOM 748 C C . LEU A 1 91 ? 20.177 0.953 8.998 1.00 11.29 91 LEU A C 1
ATOM 749 O O . LEU A 1 91 ? 19.135 0.299 9.048 1.00 11.67 91 LEU A O 1
ATOM 754 N N . PRO A 1 92 ? 21.291 0.482 8.409 1.00 13.03 92 PRO A N 1
ATOM 755 C CA . PRO A 1 92 ? 21.288 -0.869 7.841 1.00 13.70 92 PRO A CA 1
ATOM 756 C C . PRO A 1 92 ? 21.238 -1.824 9.035 1.00 13.69 92 PRO A C 1
ATOM 757 O O . PRO A 1 92 ? 21.404 -1.391 10.176 1.00 11.82 92 PRO A O 1
ATOM 761 N N . GLU A 1 93 ? 21.000 -3.109 8.798 1.00 14.70 93 GLU A N 1
ATOM 762 C CA . GLU A 1 93 ? 20.952 -4.047 9.910 1.00 14.51 93 GLU A CA 1
ATOM 763 C C . GLU A 1 93 ? 22.257 -3.980 10.708 1.00 12.25 93 GLU A C 1
ATOM 764 O O . GLU A 1 93 ? 23.344 -3.971 10.133 1.00 13.50 93 GLU A O 1
ATOM 770 N N . GLN A 1 94 ? 22.140 -3.928 12.031 1.00 12.02 94 GLN A N 1
ATOM 771 C CA . GLN A 1 94 ? 23.308 -3.847 12.908 1.00 13.94 94 GLN A CA 1
ATOM 772 C C . GLN A 1 94 ? 23.971 -5.199 13.123 1.00 13.84 94 GLN A C 1
ATOM 773 O O . GLN A 1 94 ? 23.295 -6.225 13.239 1.00 15.94 94 GLN A O 1
ATOM 779 N N . LEU A 1 95 ? 25.298 -5.191 13.179 1.00 12.35 95 LEU A N 1
ATOM 780 C CA . LEU A 1 95 ? 26.067 -6.408 13.401 1.00 13.16 95 LEU A CA 1
ATOM 781 C C . LEU A 1 95 ? 26.326 -6.622 14.891 1.00 13.65 95 LEU A C 1
ATOM 782 O O . LEU A 1 95 ? 26.685 -5.680 15.606 1.00 13.75 95 LEU A O 1
ATOM 787 N N . SER A 1 96 ? 26.138 -7.850 15.364 1.00 14.44 96 SER A N 1
ATOM 788 C CA . SER A 1 96 ? 26.435 -8.152 16.760 1.00 13.50 96 SER A CA 1
ATOM 789 C C . SER A 1 96 ? 27.969 -8.175 16.817 1.00 14.7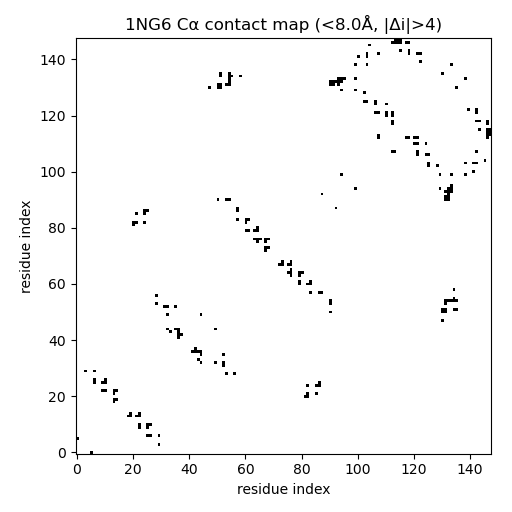7 96 SER A C 1
ATOM 790 O O . SER A 1 96 ? 28.630 -8.335 15.782 1.00 13.50 96 SER A O 1
ATOM 793 N N . GLU A 1 97 ? 28.547 -8.011 18.002 1.00 14.72 97 GLU A N 1
ATOM 794 C CA . GLU A 1 97 ? 30.002 -8.010 18.095 1.00 14.08 97 GLU A CA 1
ATOM 795 C C . GLU A 1 97 ? 30.595 -9.305 17.536 1.00 13.81 97 GLU A C 1
ATOM 796 O O . GLU A 1 97 ? 31.665 -9.287 16.920 1.00 11.28 97 GLU A O 1
ATOM 802 N N . GLU A 1 98 ? 29.906 -10.425 17.747 1.00 13.72 98 GLU A N 1
ATOM 803 C CA . GLU A 1 98 ? 30.391 -11.703 17.237 1.00 14.50 98 GLU A CA 1
ATOM 804 C C . GLU A 1 98 ? 30.376 -11.694 15.713 1.00 13.27 98 GLU A C 1
ATOM 805 O O . GLU A 1 98 ? 31.316 -12.166 15.072 1.00 12.05 98 GLU A O 1
ATOM 811 N N . GLU A 1 99 ? 29.318 -11.141 15.128 1.00 11.67 99 GLU A N 1
ATOM 812 C CA . GLU A 1 99 ? 29.221 -11.084 13.677 1.00 10.79 99 GLU A CA 1
ATOM 813 C C . GLU A 1 99 ? 30.311 -10.182 13.126 1.00 10.59 99 GLU A C 1
ATOM 814 O O . GLU A 1 99 ? 30.901 -10.473 12.083 1.00 9.71 99 GLU A O 1
ATOM 820 N N . LEU A 1 100 ? 30.580 -9.085 13.828 1.00 9.76 100 LEU A N 1
ATOM 821 C CA . LEU A 1 100 ? 31.622 -8.160 13.405 1.00 8.22 100 LEU A CA 1
ATOM 822 C C . LEU A 1 100 ? 33.006 -8.812 13.496 1.00 8.85 100 LEU A C 1
ATOM 823 O O . LEU A 1 100 ? 33.829 -8.671 12.585 1.00 8.26 100 LEU A O 1
ATOM 828 N N . ARG A 1 101 ? 33.263 -9.522 14.592 1.00 9.08 101 ARG A N 1
ATOM 829 C CA . ARG A 1 101 ? 34.553 -10.187 14.772 1.00 9.99 101 ARG A CA 1
ATOM 830 C C . ARG A 1 101 ? 34.806 -11.160 13.620 1.00 8.91 101 ARG A C 1
ATOM 831 O O . ARG A 1 101 ? 35.922 -11.260 13.103 1.00 9.16 101 ARG A O 1
ATOM 839 N N . THR A 1 102 ? 33.762 -11.875 13.218 1.00 7.63 102 THR A N 1
ATOM 840 C CA . THR A 1 102 ? 33.870 -12.824 12.115 1.00 8.02 102 THR A CA 1
ATOM 841 C C . THR A 1 102 ? 34.331 -12.102 10.844 1.00 7.73 102 THR A C 1
ATOM 842 O O . THR A 1 102 ? 35.212 -12.583 10.134 1.00 8.07 102 THR A O 1
ATOM 846 N N . ILE A 1 103 ? 33.728 -10.947 10.570 1.00 7.84 103 ILE A N 1
ATOM 847 C CA . ILE A 1 103 ? 34.071 -10.157 9.394 1.00 6.20 103 ILE A CA 1
ATOM 848 C C . ILE A 1 103 ? 35.489 -9.602 9.508 1.00 6.96 103 ILE A C 1
ATOM 849 O O . ILE A 1 103 ? 36.223 -9.556 8.522 1.00 7.65 103 ILE A O 1
ATOM 854 N N . VAL A 1 104 ? 35.877 -9.176 10.706 1.00 6.20 104 VAL A N 1
ATOM 855 C CA . VAL A 1 104 ? 37.228 -8.659 10.914 1.00 6.76 104 VAL A CA 1
ATOM 856 C C . VAL A 1 104 ? 38.240 -9.744 10.550 1.00 6.72 104 VAL A C 1
ATOM 857 O O . VAL A 1 104 ? 39.203 -9.497 9.816 1.00 7.77 104 VAL A O 1
ATOM 861 N N . ASN A 1 105 ? 38.016 -10.952 11.061 1.00 7.60 105 ASN A N 1
ATOM 862 C CA . ASN A 1 105 ? 38.921 -12.068 10.792 1.00 7.14 105 ASN A CA 1
ATOM 863 C C . ASN A 1 105 ? 38.945 -12.415 9.312 1.00 7.93 105 ASN A C 1
ATOM 864 O O . ASN A 1 105 ? 40.005 -12.647 8.735 1.00 8.22 105 ASN A O 1
ATOM 869 N N . GLU A 1 106 ? 37.764 -12.450 8.707 1.00 8.74 106 GLU A N 1
ATOM 870 C CA . GLU A 1 106 ? 37.627 -12.783 7.297 1.00 10.82 106 GLU A CA 1
ATOM 871 C C . GLU A 1 106 ? 38.401 -11.807 6.418 1.00 8.99 106 GLU A C 1
ATOM 872 O O . GLU A 1 106 ? 39.074 -12.202 5.458 1.00 8.69 106 GLU A O 1
ATOM 878 N N . THR A 1 107 ? 38.319 -10.529 6.764 1.00 8.41 107 THR A N 1
ATOM 879 C CA . THR A 1 107 ? 38.983 -9.493 5.990 1.00 8.12 107 THR A CA 1
ATOM 880 C C . THR A 1 107 ? 40.490 -9.525 6.182 1.00 8.34 107 THR A C 1
ATOM 881 O O . THR A 1 107 ? 41.252 -9.416 5.223 1.00 8.11 107 THR A O 1
ATOM 885 N N . ILE A 1 108 ? 40.925 -9.678 7.422 1.00 6.85 108 ILE A N 1
ATOM 886 C CA . ILE A 1 108 ? 42.347 -9.761 7.691 1.00 6.71 108 ILE A CA 1
ATOM 887 C C . ILE A 1 108 ? 42.917 -10.950 6.908 1.00 6.89 108 ILE A C 1
ATOM 888 O O . ILE A 1 108 ? 43.979 -10.857 6.282 1.00 7.14 108 ILE A O 1
ATOM 893 N N . ALA A 1 109 ? 42.191 -12.062 6.923 1.00 6.26 109 ALA A N 1
ATOM 894 C CA . ALA A 1 109 ? 42.638 -13.259 6.222 1.00 7.20 109 ALA A CA 1
ATOM 895 C C . ALA A 1 109 ? 42.780 -13.071 4.709 1.00 7.65 109 ALA A C 1
ATOM 896 O O . ALA A 1 109 ? 43.832 -13.358 4.143 1.00 8.70 109 ALA A O 1
ATOM 898 N N . GLU A 1 110 ? 41.728 -12.570 4.064 1.00 8.27 110 GLU A N 1
ATOM 899 C CA . GLU A 1 110 ? 41.735 -12.405 2.609 1.00 8.75 110 GLU A CA 1
ATOM 900 C C . GLU A 1 110 ? 42.726 -11.416 2.012 1.00 9.43 110 GLU A C 1
ATOM 901 O O . GLU A 1 110 ? 43.163 -11.600 0.877 1.00 9.42 110 GLU A O 1
ATOM 907 N N . VAL A 1 111 ? 43.086 -10.368 2.746 1.00 8.59 111 VAL A N 1
ATOM 908 C CA . VAL A 1 111 ? 44.029 -9.395 2.192 1.00 10.27 111 VAL A CA 1
ATOM 909 C C . VAL A 1 111 ? 45.482 -9.691 2.571 1.00 1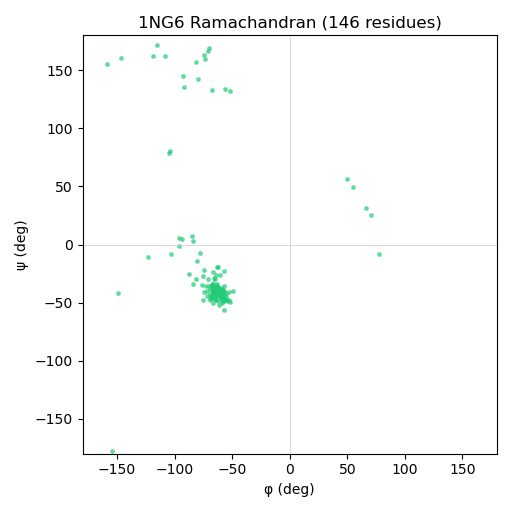1.18 111 VAL A C 1
ATOM 910 O O . VAL A 1 111 ? 46.388 -8.917 2.253 1.00 11.45 111 VAL A O 1
ATOM 914 N N . GLY A 1 112 ? 45.699 -10.814 3.253 1.00 9.61 112 GLY A N 1
ATOM 915 C CA . GLY A 1 112 ? 47.043 -11.200 3.635 1.00 8.65 112 GLY A CA 1
ATOM 916 C C . GLY A 1 112 ? 47.678 -10.358 4.719 1.00 10.18 112 GLY A C 1
ATOM 917 O O . GLY A 1 112 ? 48.900 -10.279 4.807 1.00 11.03 112 GLY A O 1
ATOM 918 N N . ALA A 1 113 ? 46.859 -9.735 5.556 1.00 10.02 113 ALA A N 1
ATOM 919 C CA . ALA A 1 113 ? 47.376 -8.896 6.632 1.00 9.85 113 ALA A CA 1
ATOM 920 C C . ALA A 1 113 ? 47.802 -9.725 7.849 1.00 10.44 113 ALA A C 1
ATOM 921 O O . ALA A 1 113 ? 47.342 -10.854 8.043 1.00 9.59 113 ALA A O 1
ATOM 923 N N . SER A 1 114 ? 48.686 -9.155 8.667 1.00 11.81 114 SER A N 1
ATOM 924 C CA . SER A 1 114 ? 49.154 -9.823 9.874 1.00 12.37 114 SER A CA 1
ATOM 925 C C . SER A 1 114 ? 49.513 -8.843 10.993 1.00 13.04 114 SER A C 1
ATOM 926 O O . SER A 1 114 ? 49.192 -9.085 12.158 1.00 14.49 114 SER A O 1
ATOM 929 N N . SER A 1 115 ? 50.169 -7.736 10.650 1.00 12.24 115 SER A N 1
ATOM 930 C CA . SER A 1 115 ? 50.559 -6.759 11.666 1.00 11.02 115 SER A CA 1
ATOM 931 C C . SER A 1 115 ? 49.849 -5.427 11.483 1.00 9.87 115 SER A C 1
ATOM 932 O O . SER A 1 115 ? 49.176 -5.200 10.473 1.00 9.90 115 SER A O 1
ATOM 935 N N . LYS A 1 116 ? 50.016 -4.544 12.464 1.00 10.35 116 LYS A N 1
ATOM 936 C CA . LYS A 1 116 ? 49.399 -3.226 12.418 1.00 10.40 116 LYS A CA 1
ATOM 937 C C . LYS A 1 116 ? 49.895 -2.397 11.238 1.00 10.69 116 LYS A C 1
ATOM 938 O O . LYS A 1 116 ? 49.241 -1.441 10.830 1.00 12.71 116 LYS A O 1
ATOM 944 N N . ALA A 1 117 ? 51.046 -2.762 10.680 1.00 10.99 117 ALA A N 1
ATOM 945 C CA . ALA A 1 117 ? 51.559 -2.051 9.515 1.00 10.84 117 ALA A CA 1
ATOM 946 C C . ALA A 1 117 ? 50.571 -2.245 8.360 1.00 11.22 117 ALA A C 1
ATOM 947 O O . ALA A 1 117 ? 50.580 -1.483 7.398 1.00 12.46 117 ALA A O 1
ATOM 949 N N . ASP A 1 118 ? 49.721 -3.268 8.468 1.00 11.94 118 ASP A N 1
ATOM 950 C CA . ASP A 1 118 ? 48.723 -3.586 7.436 1.00 12.02 118 ASP A CA 1
ATOM 951 C C . ASP A 1 118 ? 47.343 -3.002 7.718 1.00 12.14 118 ASP A C 1
ATOM 952 O O . ASP A 1 118 ? 46.388 -3.278 6.990 1.00 12.20 118 ASP A O 1
ATOM 957 N N . MET A 1 119 ? 47.235 -2.206 8.773 1.00 12.16 119 MET A N 1
ATOM 958 C CA . MET A 1 119 ? 45.960 -1.616 9.159 1.00 13.51 119 MET A CA 1
ATOM 959 C C . MET A 1 119 ? 45.232 -0.892 8.034 1.00 15.04 119 MET A C 1
ATOM 960 O O . MET A 1 119 ? 44.028 -1.098 7.824 1.00 13.59 119 MET A O 1
ATOM 965 N N . GLY A 1 120 ? 45.958 -0.024 7.333 1.00 14.18 120 GLY A N 1
ATOM 966 C CA . GLY A 1 120 ? 45.366 0.732 6.244 1.00 14.78 120 GLY A CA 1
ATOM 967 C C . GLY A 1 120 ? 44.656 -0.150 5.235 1.00 15.08 120 GLY A C 1
ATOM 968 O O . GLY A 1 120 ? 43.525 0.131 4.839 1.00 15.14 120 GLY A O 1
ATOM 969 N N . LYS A 1 121 ? 45.325 -1.219 4.819 1.00 14.92 121 LYS A N 1
ATOM 970 C CA . LYS A 1 121 ? 44.763 -2.151 3.851 1.00 15.25 121 LYS A CA 1
ATOM 971 C C . LYS A 1 121 ? 43.550 -2.897 4.407 1.00 14.58 121 LYS A C 1
ATOM 972 O O . LYS A 1 121 ? 42.578 -3.133 3.689 1.00 14.24 121 LYS A O 1
ATOM 978 N N . VAL A 1 122 ? 43.599 -3.275 5.680 1.00 11.79 122 VAL A N 1
ATOM 979 C CA . VAL A 1 122 ? 42.469 -3.990 6.265 1.00 11.72 122 VAL A CA 1
ATOM 980 C C . VAL A 1 122 ? 41.262 -3.069 6.403 1.00 11.60 122 VAL A C 1
ATOM 981 O O . VAL A 1 122 ? 40.152 -3.458 6.057 1.00 12.17 122 VAL A O 1
ATOM 985 N N . MET A 1 123 ? 41.477 -1.853 6.906 1.00 11.46 123 MET A N 1
ATOM 986 C CA . MET A 1 123 ? 40.378 -0.902 7.076 1.00 12.46 123 MET A CA 1
ATOM 987 C C . MET A 1 123 ? 39.724 -0.532 5.739 1.00 12.28 123 MET A C 1
ATOM 988 O O . MET A 1 123 ? 38.513 -0.352 5.668 1.00 13.03 123 MET A O 1
ATOM 993 N N . GLY A 1 124 ? 40.518 -0.426 4.680 1.00 11.88 124 GLY A N 1
ATOM 994 C CA . GLY A 1 124 ? 39.956 -0.099 3.379 1.00 12.42 124 GLY A CA 1
ATOM 995 C C . GLY A 1 124 ? 39.079 -1.216 2.836 1.00 13.06 124 GLY A C 1
ATOM 996 O O . GLY A 1 124 ? 38.063 -0.970 2.180 1.00 12.84 124 GLY A O 1
ATOM 997 N N . ALA A 1 125 ? 39.464 -2.455 3.118 1.00 12.67 125 ALA A N 1
ATOM 998 C CA . ALA A 1 125 ? 38.704 -3.613 2.651 1.00 11.65 125 ALA A CA 1
ATOM 999 C C . ALA A 1 125 ? 37.489 -3.929 3.525 1.00 11.75 125 ALA A C 1
ATOM 1000 O O . ALA A 1 125 ? 36.488 -4.453 3.038 1.00 12.21 125 ALA A O 1
ATOM 1002 N N . ILE A 1 126 ? 37.565 -3.606 4.813 1.00 10.39 126 ILE A N 1
ATOM 1003 C CA . ILE A 1 126 ? 36.460 -3.914 5.706 1.00 10.79 126 ILE A CA 1
ATOM 1004 C C . ILE A 1 126 ? 35.327 -2.894 5.725 1.00 11.05 126 ILE A C 1
ATOM 1005 O O . ILE A 1 126 ? 34.163 -3.266 5.877 1.00 10.56 126 ILE A O 1
ATOM 1010 N N . MET A 1 127 ? 35.645 -1.614 5.563 1.00 12.12 127 MET A N 1
ATOM 1011 C CA . MET A 1 127 ? 34.604 -0.597 5.628 1.00 13.54 127 MET A CA 1
ATOM 1012 C C . MET A 1 127 ? 33.398 -0.823 4.716 1.00 14.62 127 MET A C 1
ATOM 1013 O O . MET A 1 127 ? 32.257 -0.588 5.130 1.00 15.00 127 MET A O 1
ATOM 1018 N N . PRO A 1 128 ? 33.625 -1.278 3.469 1.00 14.80 128 PRO A N 1
ATOM 1019 C CA . PRO A 1 128 ? 32.488 -1.511 2.571 1.00 14.82 128 PRO A CA 1
ATOM 1020 C C . PRO A 1 128 ? 31.522 -2.548 3.137 1.00 15.16 128 PRO A C 1
ATOM 1021 O O . PRO A 1 128 ? 30.328 -2.531 2.834 1.00 16.33 128 PRO A O 1
ATOM 1025 N N . LYS A 1 129 ? 32.048 -3.442 3.971 1.00 14.59 129 LYS A N 1
ATOM 1026 C CA . LYS A 1 129 ? 31.257 -4.516 4.566 1.00 12.70 129 LYS A CA 1
ATOM 1027 C C . LYS A 1 129 ? 30.553 -4.154 5.866 1.00 13.98 129 LYS A C 1
ATOM 1028 O O . LYS A 1 129 ? 29.536 -4.764 6.209 1.00 14.07 129 LYS A O 1
ATOM 1034 N N . VAL A 1 130 ? 31.086 -3.171 6.589 1.00 13.32 130 VAL A N 1
ATOM 1035 C CA . VAL A 1 130 ? 30.535 -2.822 7.894 1.00 13.49 130 VAL A CA 1
ATOM 1036 C C . VAL A 1 130 ? 30.063 -1.394 8.157 1.00 13.35 130 VAL A C 1
ATOM 1037 O O . VAL A 1 130 ? 29.431 -1.139 9.185 1.00 13.08 130 VAL A O 1
ATOM 1041 N N . LYS A 1 131 ? 30.360 -0.460 7.261 1.00 14.86 131 LYS A N 1
ATOM 1042 C CA . LYS A 1 131 ? 29.938 0.922 7.500 1.00 14.64 131 LYS A CA 1
ATOM 1043 C C . LYS A 1 131 ? 28.438 1.014 7.813 1.00 14.26 131 LYS A C 1
ATOM 1044 O O . LYS A 1 131 ? 27.603 0.424 7.123 1.00 13.39 131 LYS A O 1
ATOM 1050 N N . GLY A 1 132 ? 28.112 1.746 8.873 1.00 13.55 132 GLY A N 1
ATOM 1051 C CA . GLY A 1 132 ? 26.729 1.907 9.274 1.00 14.25 132 GLY A CA 1
ATOM 1052 C C . GLY A 1 132 ? 26.149 0.711 10.008 1.00 14.28 132 GLY A C 1
ATOM 1053 O O . GLY A 1 132 ? 25.043 0.794 10.542 1.00 14.51 132 GLY A O 1
ATOM 1054 N N . LYS A 1 133 ? 26.886 -0.398 10.056 1.00 15.16 133 LYS A N 1
ATOM 1055 C CA . LYS A 1 133 ? 26.398 -1.614 10.720 1.00 14.25 133 LYS A CA 1
ATOM 1056 C C . LYS A 1 133 ? 27.025 -1.845 12.078 1.00 14.39 133 LYS A C 1
ATOM 1057 O O . LYS A 1 133 ? 26.632 -2.755 1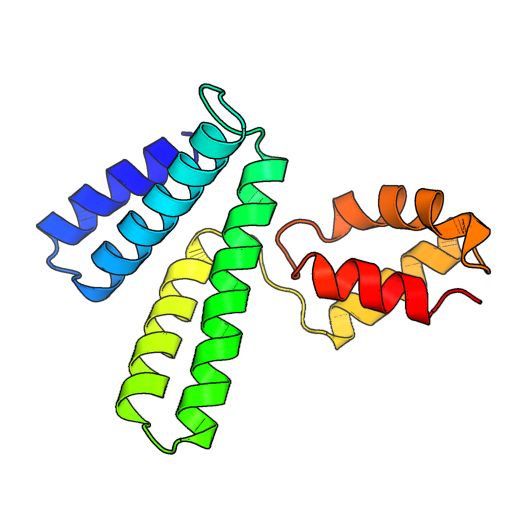2.809 1.00 12.85 133 LYS A O 1
ATOM 1063 N N . ALA A 1 134 ? 28.021 -1.034 12.404 1.00 14.70 134 ALA A N 1
ATOM 1064 C CA . ALA A 1 134 ? 28.698 -1.128 13.688 1.00 16.24 134 ALA A CA 1
ATOM 1065 C C . ALA A 1 134 ? 29.371 0.210 13.929 1.00 17.81 134 ALA A C 1
ATOM 1066 O O . ALA A 1 134 ? 29.665 0.938 12.980 1.00 18.11 134 ALA A O 1
ATOM 1068 N N . ASP A 1 135 ? 29.604 0.541 15.192 1.00 19.81 135 ASP A N 1
ATOM 1069 C CA . ASP A 1 135 ? 30.247 1.806 15.517 1.00 23.73 135 ASP A CA 1
ATOM 1070 C C . ASP A 1 135 ? 31.704 1.837 15.057 1.00 23.57 135 ASP A C 1
ATOM 1071 O O . ASP A 1 135 ? 32.461 0.893 15.290 1.00 22.45 135 ASP A O 1
ATOM 1076 N N . GLY A 1 136 ? 32.083 2.934 14.405 1.00 25.90 136 GLY A N 1
ATOM 1077 C CA . GLY A 1 136 ? 33.440 3.089 13.910 1.00 26.66 136 GLY A CA 1
ATOM 1078 C C . GLY A 1 136 ? 34.519 2.778 14.928 1.00 28.05 136 GLY A C 1
ATOM 1079 O O . GLY A 1 136 ? 35.537 2.165 14.597 1.00 28.91 136 GLY A O 1
ATOM 1080 N N . SER A 1 137 ? 34.305 3.198 16.169 1.00 27.54 137 SER A N 1
ATOM 1081 C CA . SER A 1 137 ? 35.275 2.953 17.228 1.00 27.63 137 SER A CA 1
ATOM 1082 C C . SER A 1 137 ? 35.551 1.463 17.413 1.00 25.68 137 SER A C 1
ATOM 1083 O O . SER A 1 137 ? 36.708 1.038 17.472 1.00 25.64 137 SER A O 1
ATOM 1086 N N . LEU A 1 138 ? 34.482 0.676 17.500 1.00 22.39 138 LEU A N 1
ATOM 1087 C CA . LEU A 1 138 ? 34.612 -0.763 17.689 1.00 19.92 138 LEU A CA 1
ATOM 1088 C C . LEU A 1 138 ? 35.317 -1.427 16.507 1.00 16.92 138 LEU A C 1
ATOM 1089 O O . LEU A 1 138 ? 36.160 -2.300 16.696 1.00 18.11 138 LEU A O 1
ATOM 1094 N N . ILE A 1 139 ? 34.971 -1.011 15.293 1.00 16.83 139 ILE A N 1
ATOM 1095 C CA . ILE A 1 139 ? 35.583 -1.564 14.092 1.00 16.72 139 ILE A CA 1
ATOM 1096 C C . ILE A 1 139 ? 37.105 -1.387 14.144 1.00 17.68 139 ILE A C 1
ATOM 1097 O O . ILE A 1 139 ? 37.856 -2.366 14.045 1.00 16.14 139 ILE A O 1
ATOM 1102 N N . ASN A 1 140 ? 37.555 -0.141 14.298 1.00 17.87 140 ASN A N 1
ATOM 1103 C CA . ASN A 1 140 ? 38.986 0.154 14.377 1.00 18.48 140 ASN A CA 1
ATOM 1104 C C . ASN A 1 140 ? 39.614 -0.632 15.525 1.00 18.14 140 ASN A C 1
ATOM 1105 O O . ASN A 1 140 ? 40.728 -1.145 15.411 1.00 16.46 140 ASN A O 1
ATOM 1110 N N . LYS A 1 141 ? 38.884 -0.720 16.631 1.00 18.09 141 LYS A N 1
ATOM 1111 C CA . LYS A 1 141 ? 39.350 -1.428 17.814 1.00 18.21 141 LYS A CA 1
ATOM 1112 C C . LYS A 1 141 ? 39.594 -2.916 17.586 1.00 17.84 141 LYS A C 1
ATOM 1113 O O . LYS A 1 141 ? 40.641 -3.445 17.965 1.00 17.05 141 LYS A O 1
ATOM 1119 N N . LEU A 1 142 ? 38.627 -3.591 16.972 1.00 14.89 142 LEU A N 1
ATOM 1120 C CA . LEU A 1 142 ? 38.749 -5.026 16.724 1.00 13.61 142 LEU A CA 1
ATOM 1121 C C . LEU A 1 142 ? 39.794 -5.342 15.665 1.00 11.61 142 LEU A C 1
ATOM 1122 O O . LEU A 1 142 ? 40.495 -6.350 15.759 1.00 12.75 142 LEU A O 1
ATOM 1127 N N . VAL A 1 143 ? 39.907 -4.488 14.657 1.00 12.00 143 VAL A N 1
ATOM 1128 C CA . VAL A 1 143 ? 40.903 -4.717 13.619 1.00 12.27 143 VAL A CA 1
ATOM 1129 C C . VAL A 1 143 ? 42.300 -4.577 14.232 1.00 13.04 143 VAL A C 1
ATOM 1130 O O . VAL A 1 143 ? 43.150 -5.457 14.087 1.00 12.21 143 VAL A O 1
ATOM 1134 N N . SER A 1 144 ? 42.521 -3.476 14.940 1.00 13.65 144 SER A N 1
ATOM 1135 C CA . SER A 1 144 ? 43.806 -3.226 15.571 1.00 14.12 144 SER A CA 1
ATOM 1136 C C . SER A 1 144 ? 44.219 -4.374 16.492 1.00 14.19 144 SER A C 1
ATOM 1137 O O . SER A 1 144 ? 45.355 -4.844 16.443 1.00 14.46 144 SER A O 1
ATOM 1140 N N . SER A 1 145 ? 43.285 -4.826 17.324 1.00 14.74 145 SER A N 1
ATOM 1141 C CA . SER A 1 145 ? 43.538 -5.902 18.273 1.00 15.28 145 SER A CA 1
ATOM 1142 C C . SER A 1 145 ? 43.889 -7.238 17.637 1.00 16.26 145 SER A C 1
ATOM 1143 O O . SER A 1 145 ? 44.685 -8.006 18.193 1.00 17.83 145 SER A O 1
ATOM 1146 N N . GLN A 1 146 ? 43.297 -7.526 16.480 1.00 14.51 146 GLN A N 1
ATOM 1147 C CA . GLN A 1 146 ? 43.577 -8.785 15.806 1.00 15.08 146 GLN A CA 1
ATOM 1148 C C . GLN A 1 146 ? 44.886 -8.727 15.014 1.00 15.12 146 GLN A C 1
ATOM 1149 O O . GLN A 1 146 ? 45.410 -9.762 14.603 1.00 17.19 146 GLN A O 1
ATOM 1155 N N . LEU A 1 147 ? 45.414 -7.524 14.801 1.00 14.08 147 LEU A N 1
ATOM 1156 C CA . LEU A 1 147 ? 46.677 -7.375 14.079 1.00 14.55 147 LEU A CA 1
ATOM 1157 C C . LEU A 1 147 ? 47.826 -7.358 15.087 1.00 16.64 147 LEU A C 1
ATOM 1158 O O . LEU A 1 147 ? 47.681 -6.843 16.195 1.00 17.31 147 LEU A O 1
ATOM 1163 N N . SER A 1 148 ? 48.966 -7.925 14.707 1.00 20.10 148 SER A N 1
ATOM 1164 C CA . SER A 1 148 ? 50.109 -7.997 15.615 1.00 22.92 148 SER A CA 1
ATOM 1165 C C . SER A 1 148 ? 50.937 -6.717 15.760 1.00 24.87 148 SER A C 1
ATOM 1166 O O . SER A 1 148 ? 50.769 -5.754 14.967 1.00 23.55 148 SER A O 1
#

CATH classification: 1.10.1510.10 (+1 more: 1.10.10.410)

Sequence (148 aa):
MSLLERLNQDMKLYMKNREKDKLTVVRMVKASLQNEAIKLKKDSLTEDEELTVLSRELKQRKDSLQEFSNANRLDLVDKVQKELDILEVYLPEQLSEEELRTIVNETIAEVGASSKADMGKVMGAIMPKVKGKADGSLINKLVSSQLS

B-factor: mean 17.61, std 10.16, range [5.52, 64.38]

Solvent-accessible surface area: 9163 Å² total; per-residue (Å²): 152,55,25,51,99,80,0,62,107,20,40,160,75,40,118,146,74,213,65,163,80,69,36,47,2,0,116,98,2,41,40,28,4,80,87,28,7,106,157,82,173,82,152,63,19,75,140,76,54,24,40,76,3,3,6,99,13,5,72,90,23,83,62,36,35,102,111,58,46,104,64,120,114,117,84,37,23,71,104,5,75,102,33,13,78,18,0,83,100,18,17,47,155,50,40,59,85,139,90,1,109,89,35,2,74,80,0,17,77,98,38,61,13,74,36,101,100,34,51,59,104,0,29,51,31,0,68,94,63,0,78,5,71,8,16,32,75,50,1,72,114,6,0,30,84,98,4,111